Protein AF-A0A950L3G8-F1 (afdb_monomer_lite)

Sequence (115 aa):
MQKNKGGGKPFRSKLEPYFEVISSARRQRQTWVEISLELTNKYGVDCTAQGVHSFFKTKVKGRLPLGFEPTPISPAALTDAAPPASSIGEKYQRDIRTRKPKAQKPLFSDDQIIR

Radius of gyration: 26.28 Å; chains: 1; bounding box: 72×60×64 Å

pLDDT: mean 71.36, std 18.99, range [40.28, 96.75]

Foldseek 3Di:
DDDDPPPDDPDDDPCNVVLVVLVVCVVVVHQLQVSQVCCCPVPVDHDDSVRSVVVNVVVVVVPDPPPPPPPPPPVPPPDDDDDDDDDDDDDDPDDPPPDDDDDDDDPDDDDDDDD

Secondary structure (DSSP, 8-state):
-------PPPPPPTTGGGHHHHHHHHHTT--HHHH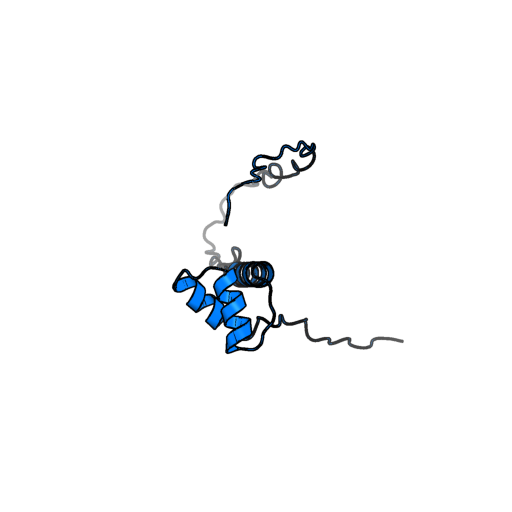HHHHHHHH-----HHHHHHHHHHHHHTTS--S-------TT--------------S-S---TT-----------------

Structure (mmCIF, N/CA/C/O backbone):
data_AF-A0A950L3G8-F1
#
_entry.id   AF-A0A950L3G8-F1
#
loop_
_atom_site.group_PDB
_atom_site.id
_atom_site.type_symbol
_atom_site.label_atom_id
_atom_site.label_alt_id
_atom_site.label_comp_id
_atom_site.label_asym_id
_atom_site.label_entity_id
_atom_site.label_seq_id
_atom_site.pdbx_PDB_ins_code
_atom_site.Cartn_x
_atom_site.Cartn_y
_atom_site.Cartn_z
_atom_site.occupancy
_atom_site.B_iso_or_equiv
_atom_site.auth_seq_id
_atom_site.auth_comp_id
_atom_site.auth_asym_id
_atom_site.auth_atom_id
_atom_site.pdbx_PDB_model_num
ATOM 1 N N . MET A 1 1 ? 30.763 -38.696 3.577 1.00 58.78 1 MET A N 1
ATOM 2 C CA . MET A 1 1 ? 30.394 -37.493 4.359 1.00 58.78 1 MET A CA 1
ATOM 3 C C . MET A 1 1 ? 29.941 -36.389 3.407 1.00 58.78 1 MET A C 1
ATOM 5 O O . MET A 1 1 ? 30.691 -36.091 2.493 1.00 58.78 1 MET A O 1
ATOM 9 N N . GLN A 1 2 ? 28.784 -35.766 3.700 1.00 61.25 2 GLN A N 1
ATOM 10 C CA . GLN A 1 2 ? 28.329 -34.428 3.248 1.00 61.25 2 GLN A CA 1
ATOM 11 C C . GLN A 1 2 ? 27.858 -34.328 1.767 1.00 61.25 2 GLN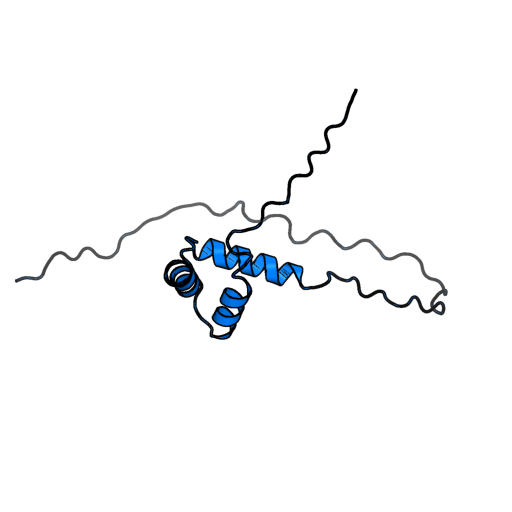 A C 1
ATOM 13 O O . GLN A 1 2 ? 28.443 -34.946 0.893 1.00 61.25 2 GLN A O 1
ATOM 18 N N . LYS A 1 3 ? 26.813 -33.576 1.373 1.00 61.72 3 LYS A N 1
ATOM 19 C CA . LYS A 1 3 ? 26.209 -32.334 1.902 1.00 61.72 3 LYS A CA 1
ATOM 20 C C . LYS A 1 3 ? 24.695 -32.304 1.602 1.00 61.72 3 LYS A C 1
ATOM 22 O O . LYS A 1 3 ? 24.300 -32.438 0.446 1.00 61.72 3 LYS A O 1
ATOM 27 N N . ASN A 1 4 ? 23.856 -32.051 2.607 1.00 62.53 4 ASN A N 1
ATOM 28 C CA . ASN A 1 4 ? 22.428 -31.783 2.406 1.00 62.53 4 ASN A CA 1
ATOM 29 C C . ASN A 1 4 ? 22.266 -30.390 1.775 1.00 62.53 4 ASN A C 1
ATOM 31 O O . ASN A 1 4 ? 22.636 -29.387 2.386 1.00 62.53 4 ASN A O 1
ATOM 35 N N . LYS A 1 5 ? 21.732 -30.314 0.549 1.00 61.31 5 LYS A N 1
ATOM 36 C CA . LYS A 1 5 ? 21.371 -29.044 -0.100 1.00 61.31 5 LYS A CA 1
ATOM 37 C C . LYS A 1 5 ? 20.166 -28.439 0.624 1.00 61.31 5 LYS A C 1
ATOM 39 O O . LYS A 1 5 ? 19.023 -28.752 0.306 1.00 61.31 5 LYS A O 1
ATOM 44 N N . GLY A 1 6 ? 20.425 -27.558 1.586 1.00 57.66 6 GLY A N 1
ATOM 45 C CA . GLY A 1 6 ? 19.421 -26.679 2.183 1.00 57.66 6 GLY A CA 1
ATOM 46 C C . GLY A 1 6 ? 18.943 -25.628 1.178 1.00 57.66 6 GLY A C 1
ATOM 47 O O . GLY A 1 6 ? 19.318 -24.466 1.264 1.00 57.66 6 GLY A O 1
ATOM 48 N N . GLY A 1 7 ? 18.141 -26.040 0.196 1.00 57.19 7 GLY A N 1
ATOM 49 C CA . GLY A 1 7 ? 17.468 -25.156 -0.757 1.00 57.19 7 GLY A CA 1
ATOM 50 C C . GLY A 1 7 ? 16.221 -24.522 -0.141 1.00 57.19 7 GLY A C 1
ATOM 51 O O . GLY A 1 7 ? 15.104 -24.808 -0.566 1.00 57.19 7 GLY A O 1
ATOM 52 N N . GLY A 1 8 ? 16.391 -23.702 0.896 1.00 69.69 8 GLY A N 1
ATOM 53 C CA . GLY A 1 8 ? 15.295 -22.914 1.458 1.00 69.69 8 GLY A CA 1
ATOM 54 C C . GLY A 1 8 ? 14.921 -21.780 0.507 1.00 69.69 8 GLY A C 1
ATOM 55 O O . GLY A 1 8 ? 15.792 -21.025 0.076 1.00 69.69 8 GLY A O 1
ATOM 56 N N . LYS A 1 9 ? 13.631 -21.639 0.166 1.00 66.75 9 LYS A N 1
ATOM 57 C CA . LYS A 1 9 ? 13.169 -20.439 -0.546 1.00 66.75 9 LYS A CA 1
ATOM 58 C C . LYS A 1 9 ? 13.430 -19.220 0.348 1.00 66.75 9 LYS A C 1
ATOM 60 O O . LYS A 1 9 ? 13.110 -19.288 1.537 1.00 66.75 9 LYS A O 1
ATOM 65 N N . PRO A 1 10 ? 13.984 -18.119 -0.188 1.00 68.69 10 PRO A N 1
ATOM 66 C CA . PRO A 1 10 ? 14.164 -16.909 0.597 1.00 68.69 10 PRO A CA 1
ATOM 67 C C . PRO A 1 10 ? 12.805 -16.435 1.117 1.00 68.69 10 PRO A C 1
ATOM 69 O O . PRO A 1 10 ? 11.798 -16.507 0.405 1.00 68.69 10 PRO A O 1
ATOM 72 N N . PHE A 1 11 ? 12.780 -15.968 2.364 1.00 70.06 11 PHE A N 1
ATOM 73 C CA . PHE A 1 11 ? 11.572 -15.443 2.987 1.00 70.06 11 PHE A CA 1
ATOM 74 C C . PHE A 1 11 ? 11.008 -14.297 2.136 1.00 70.06 11 PHE A C 1
ATOM 76 O O . PHE A 1 11 ? 11.673 -13.282 1.919 1.00 70.06 11 PHE A O 1
ATOM 83 N N . ARG A 1 12 ? 9.784 -14.471 1.632 1.00 80.69 12 ARG A N 1
ATOM 84 C CA . ARG A 1 12 ? 9.050 -13.428 0.908 1.00 80.69 12 ARG A CA 1
ATOM 85 C C . ARG A 1 12 ? 8.185 -12.668 1.905 1.00 80.69 12 ARG A C 1
ATOM 87 O O . ARG A 1 12 ? 7.501 -13.278 2.721 1.00 80.69 12 ARG A O 1
ATOM 94 N N . SER A 1 13 ? 8.209 -11.338 1.834 1.00 85.88 13 SER A N 1
ATOM 95 C CA . SER A 1 13 ? 7.330 -10.504 2.658 1.00 85.88 13 SER A CA 1
ATOM 96 C C . SER A 1 13 ? 5.863 -10.807 2.347 1.00 85.88 13 SER A C 1
ATOM 98 O O . SER A 1 13 ? 5.503 -10.989 1.186 1.00 85.88 13 SER A O 1
ATOM 100 N N . LYS A 1 14 ? 4.988 -10.762 3.358 1.00 89.12 14 LYS A N 1
ATOM 101 C CA . LYS A 1 14 ? 3.528 -10.837 3.157 1.00 89.12 14 LYS A CA 1
ATOM 102 C C . LYS A 1 14 ? 2.994 -9.699 2.271 1.00 89.12 14 LYS A C 1
ATOM 104 O O . LYS A 1 14 ? 1.937 -9.839 1.673 1.00 89.12 14 LYS A O 1
ATOM 109 N N . LEU A 1 15 ? 3.740 -8.593 2.170 1.00 90.69 15 LEU A N 1
ATOM 110 C CA . LEU A 1 15 ? 3.415 -7.428 1.337 1.00 90.69 15 LEU A CA 1
ATOM 111 C C . LEU A 1 15 ? 3.851 -7.579 -0.131 1.00 90.69 15 LEU A C 1
ATOM 113 O O . LEU A 1 15 ? 3.481 -6.754 -0.960 1.00 90.69 15 LEU A O 1
ATOM 117 N N . GLU A 1 16 ? 4.632 -8.616 -0.459 1.00 90.06 16 GLU A N 1
ATOM 118 C CA . GLU A 1 16 ? 5.143 -8.882 -1.810 1.00 90.06 16 GLU A CA 1
ATOM 119 C C . GLU A 1 16 ?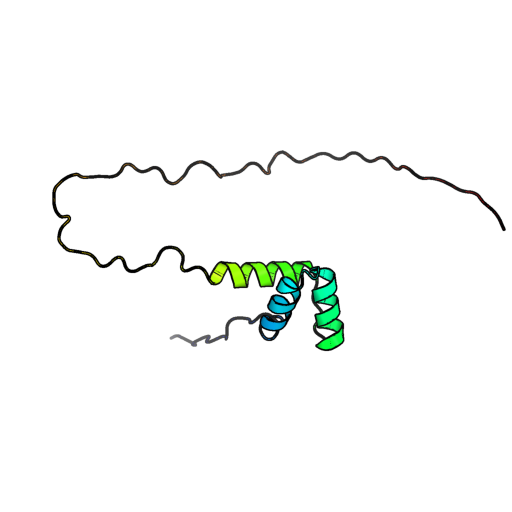 4.049 -8.885 -2.900 1.00 90.06 16 GLU A C 1
ATOM 121 O O . GLU A 1 16 ? 4.227 -8.159 -3.881 1.00 90.06 16 GLU A O 1
ATOM 126 N N . PRO A 1 17 ? 2.919 -9.613 -2.756 1.00 92.19 17 PRO A N 1
ATOM 127 C CA . PRO A 1 17 ? 1.876 -9.644 -3.786 1.00 92.19 17 PRO A CA 1
ATOM 128 C C . PRO A 1 17 ? 1.098 -8.324 -3.912 1.00 92.19 17 PRO A C 1
ATOM 130 O O . PRO A 1 17 ? 0.479 -8.080 -4.942 1.00 92.19 17 PRO A O 1
ATOM 133 N N . TYR A 1 18 ? 1.160 -7.448 -2.905 1.00 93.19 18 TYR A N 1
ATOM 134 C CA . TYR A 1 18 ? 0.399 -6.194 -2.852 1.00 93.19 18 TYR A CA 1
ATOM 135 C C . TYR A 1 18 ? 1.239 -4.966 -3.209 1.00 93.19 18 TYR A C 1
ATOM 137 O O . TYR A 1 18 ? 0.822 -3.831 -2.979 1.00 93.19 18 TYR A O 1
ATOM 145 N N . PHE A 1 19 ? 2.434 -5.161 -3.770 1.00 92.00 19 PHE A N 1
ATOM 146 C CA . PHE A 1 19 ? 3.323 -4.051 -4.097 1.00 92.00 19 PHE A CA 1
ATOM 147 C C . PHE A 1 19 ? 2.685 -3.047 -5.068 1.00 92.00 19 PHE A C 1
ATOM 149 O O . PHE A 1 19 ? 2.811 -1.841 -4.859 1.00 92.00 19 PHE A O 1
ATOM 156 N N . GLU A 1 20 ? 1.972 -3.522 -6.090 1.00 93.06 20 GLU A N 1
ATOM 157 C CA . GLU A 1 20 ? 1.322 -2.635 -7.063 1.00 93.06 20 GLU A CA 1
ATOM 158 C C . GLU A 1 20 ? 0.202 -1.805 -6.425 1.00 93.06 20 GLU A C 1
ATOM 160 O O . GLU A 1 20 ? 0.096 -0.615 -6.708 1.00 93.06 20 GLU A O 1
ATOM 165 N N . VAL A 1 21 ? -0.543 -2.383 -5.477 1.00 94.12 21 VAL A N 1
ATOM 166 C CA . VAL A 1 21 ? -1.568 -1.670 -4.695 1.00 94.12 21 VAL A CA 1
ATOM 167 C C . VAL A 1 21 ? -0.933 -0.554 -3.864 1.00 94.12 21 VAL A C 1
ATOM 169 O O . VAL A 1 21 ? -1.378 0.592 -3.891 1.00 94.12 21 VAL A O 1
ATOM 172 N N . ILE A 1 22 ? 0.164 -0.859 -3.165 1.00 93.62 22 ILE A N 1
ATOM 173 C CA . ILE A 1 22 ? 0.910 0.135 -2.380 1.00 93.62 22 ILE A CA 1
ATOM 174 C C . ILE A 1 22 ? 1.469 1.231 -3.304 1.00 93.62 22 ILE A C 1
ATOM 176 O O . ILE A 1 22 ? 1.451 2.413 -2.963 1.00 93.62 22 ILE A O 1
ATOM 180 N N . SER A 1 23 ? 1.954 0.858 -4.490 1.00 94.25 23 SER A N 1
ATOM 181 C CA . SER A 1 23 ? 2.485 1.782 -5.495 1.00 94.25 23 SER A CA 1
ATOM 182 C C . SER A 1 23 ? 1.410 2.732 -6.035 1.00 94.25 23 SER A C 1
ATOM 184 O O . SER A 1 23 ? 1.630 3.946 -6.056 1.00 94.25 23 SER A O 1
ATOM 186 N N . SER A 1 24 ? 0.230 2.224 -6.410 1.00 95.06 24 SER A N 1
ATOM 187 C CA . SER A 1 24 ? -0.889 3.054 -6.874 1.00 95.06 24 SER A CA 1
ATOM 188 C C . SER A 1 24 ? -1.393 3.991 -5.779 1.00 95.06 24 SER A C 1
ATOM 190 O O . SER A 1 24 ? -1.566 5.183 -6.032 1.00 95.06 24 SER A O 1
ATOM 192 N N . ALA A 1 25 ? -1.521 3.490 -4.551 1.00 94.06 25 ALA A N 1
ATOM 193 C CA . ALA A 1 25 ? -1.921 4.280 -3.392 1.00 94.06 25 ALA A CA 1
ATOM 194 C C . ALA A 1 25 ? -0.953 5.443 -3.117 1.00 94.06 25 ALA A C 1
ATOM 196 O O . ALA A 1 25 ? -1.341 6.584 -2.852 1.00 94.06 25 ALA A O 1
ATOM 197 N N . ARG A 1 26 ? 0.353 5.192 -3.275 1.00 94.31 26 ARG A N 1
ATOM 198 C CA . ARG A 1 26 ? 1.375 6.236 -3.150 1.00 94.31 26 ARG A CA 1
ATOM 199 C C . ARG A 1 26 ? 1.336 7.272 -4.260 1.00 94.31 26 ARG A C 1
ATOM 201 O O . ARG A 1 26 ? 1.593 8.441 -3.974 1.00 94.31 26 ARG A O 1
ATOM 208 N N . ARG A 1 27 ? 0.975 6.894 -5.489 1.00 93.50 27 ARG A N 1
ATOM 209 C CA . ARG A 1 27 ? 0.735 7.863 -6.577 1.00 93.50 27 ARG A CA 1
ATOM 210 C C . ARG A 1 27 ? -0.457 8.770 -6.272 1.00 93.50 27 ARG A C 1
ATOM 212 O O . ARG A 1 27 ? -0.399 9.956 -6.572 1.00 93.50 27 ARG A O 1
ATOM 219 N N . GLN A 1 28 ? -1.474 8.239 -5.597 1.00 95.06 28 GLN A N 1
ATOM 220 C CA . GLN A 1 28 ? -2.635 8.991 -5.104 1.00 95.06 28 GLN A CA 1
ATOM 221 C C . GLN A 1 28 ? -2.345 9.809 -3.831 1.00 95.06 28 GLN A C 1
ATOM 223 O O . GLN A 1 28 ? -3.249 10.420 -3.274 1.00 95.06 28 GLN A O 1
ATOM 228 N N . ARG A 1 29 ? -1.083 9.859 -3.379 1.00 93.75 29 ARG A N 1
ATOM 229 C CA . ARG A 1 29 ? -0.625 10.580 -2.178 1.00 93.75 29 ARG A CA 1
ATOM 230 C C . ARG A 1 29 ? -1.257 10.110 -0.860 1.00 93.75 29 ARG A C 1
ATOM 232 O O . ARG A 1 29 ? -1.149 10.830 0.130 1.00 93.75 29 ARG A O 1
ATOM 239 N N . GLN A 1 30 ? -1.807 8.895 -0.806 1.00 94.44 30 GLN A N 1
ATOM 240 C CA . GLN A 1 30 ? -2.283 8.313 0.451 1.00 94.44 30 GLN A CA 1
ATOM 241 C C . GLN A 1 30 ? -1.136 8.160 1.461 1.00 94.44 30 GLN A C 1
ATOM 243 O O . GLN A 1 30 ? 0.031 7.897 1.117 1.00 94.44 30 GLN A O 1
ATOM 248 N N . THR A 1 31 ? -1.466 8.342 2.735 1.00 96.75 31 THR A N 1
ATOM 249 C CA . THR A 1 31 ? -0.535 8.187 3.852 1.00 96.75 31 THR A CA 1
ATOM 250 C C . THR A 1 31 ? -0.235 6.711 4.116 1.00 96.75 31 THR A C 1
ATOM 252 O O . THR A 1 31 ? -1.003 5.817 3.774 1.00 96.75 31 THR A O 1
ATOM 255 N N . TRP A 1 32 ? 0.897 6.419 4.760 1.00 94.81 32 TRP A N 1
ATOM 256 C CA . TRP A 1 32 ? 1.259 5.033 5.088 1.00 94.81 32 TRP A CA 1
ATOM 257 C C . TRP A 1 32 ? 0.259 4.354 6.031 1.00 94.81 32 TRP A C 1
ATOM 259 O O . TRP A 1 32 ? 0.095 3.140 5.956 1.00 94.81 32 TRP A O 1
ATOM 269 N N . VAL A 1 33 ? -0.396 5.135 6.898 1.00 96.31 33 VAL A N 1
ATOM 270 C CA . VAL A 1 33 ? -1.436 4.653 7.817 1.00 96.31 33 VAL A CA 1
ATOM 271 C C . VAL A 1 33 ? -2.681 4.244 7.035 1.00 96.31 33 VAL A C 1
ATOM 273 O O . VAL A 1 33 ? -3.154 3.123 7.204 1.00 96.31 33 VAL A O 1
ATOM 276 N N . GLU A 1 34 ? -3.154 5.096 6.124 1.00 94.75 34 GLU A N 1
ATOM 277 C CA . GLU A 1 34 ? -4.286 4.772 5.246 1.00 94.75 34 GLU A CA 1
ATOM 278 C C . GLU A 1 34 ? -4.005 3.526 4.409 1.00 94.75 34 GLU A C 1
ATOM 280 O O . GLU A 1 34 ? -4.854 2.647 4.327 1.00 94.75 34 GLU A O 1
ATOM 285 N N . ILE A 1 35 ? -2.790 3.393 3.869 1.00 94.75 35 ILE A N 1
ATOM 286 C CA . ILE A 1 35 ? -2.401 2.213 3.089 1.00 94.75 35 ILE A CA 1
ATOM 287 C C . ILE A 1 35 ? -2.425 0.946 3.948 1.00 94.75 35 ILE A C 1
ATOM 289 O O . ILE A 1 35 ? -2.912 -0.085 3.492 1.00 94.75 35 ILE A O 1
ATOM 293 N N . SER A 1 36 ? -1.918 0.992 5.185 1.00 95.31 36 SER A N 1
ATOM 294 C CA . SER A 1 36 ? -1.995 -0.173 6.078 1.00 95.31 36 SER A CA 1
ATOM 295 C C . SER A 1 36 ? -3.436 -0.547 6.425 1.00 95.31 36 SER A C 1
ATOM 297 O O . SER A 1 36 ? -3.769 -1.726 6.404 1.00 95.31 36 SER A O 1
ATOM 299 N N . LEU A 1 37 ? -4.302 0.441 6.672 1.00 95.56 37 LEU A N 1
ATOM 300 C CA . LEU A 1 37 ? -5.722 0.199 6.934 1.00 95.56 37 LEU A CA 1
ATOM 301 C C . LEU A 1 37 ? -6.423 -0.378 5.703 1.00 95.56 37 LEU A C 1
ATOM 303 O O . LEU A 1 37 ? -7.208 -1.310 5.824 1.00 95.56 37 LEU A O 1
ATOM 307 N N . GLU A 1 38 ? -6.116 0.129 4.512 1.00 94.38 38 GLU A N 1
ATOM 308 C CA . GLU A 1 38 ? -6.646 -0.399 3.258 1.00 94.38 38 GLU A CA 1
ATOM 309 C C . GLU A 1 38 ? -6.202 -1.849 3.021 1.00 94.38 38 GLU A C 1
ATOM 311 O O . GLU A 1 38 ? -7.015 -2.679 2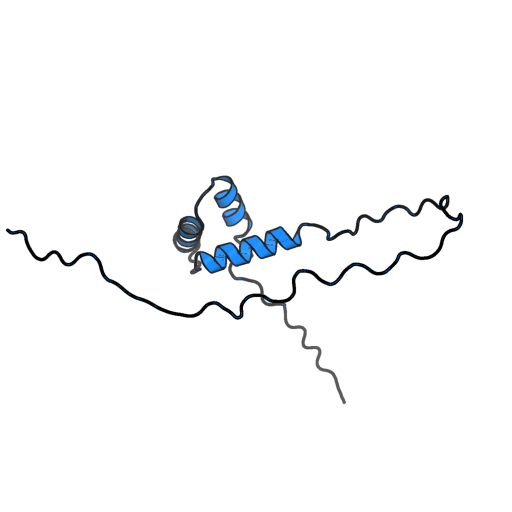.613 1.00 94.38 38 GLU A O 1
ATOM 316 N N . LEU A 1 39 ? -4.944 -2.177 3.328 1.00 94.25 39 LEU A N 1
ATOM 317 C CA . LEU A 1 39 ? -4.415 -3.538 3.237 1.00 94.25 39 LEU A CA 1
ATOM 318 C C . LEU A 1 39 ? -5.096 -4.497 4.219 1.00 94.25 39 LEU A C 1
ATOM 320 O O . LEU A 1 39 ? -5.475 -5.602 3.825 1.00 94.25 39 LEU A O 1
ATOM 324 N N . THR A 1 40 ? -5.308 -4.072 5.463 1.00 94.94 40 THR A N 1
ATOM 325 C CA . THR A 1 40 ? -6.054 -4.859 6.450 1.00 94.94 40 THR A CA 1
ATOM 326 C C . THR A 1 40 ? -7.515 -5.028 6.025 1.00 94.94 40 THR A C 1
ATOM 328 O O . THR A 1 40 ? -8.005 -6.151 5.969 1.00 94.94 40 THR A O 1
ATOM 331 N N . ASN A 1 41 ? -8.197 -3.948 5.639 1.00 94.00 41 ASN A N 1
ATOM 332 C CA . ASN A 1 41 ? -9.635 -3.968 5.356 1.00 94.00 41 ASN A CA 1
ATOM 333 C C . ASN A 1 41 ? -9.993 -4.698 4.055 1.00 94.00 41 ASN A C 1
ATOM 335 O O . ASN A 1 41 ? -10.992 -5.409 4.013 1.00 94.00 41 ASN A O 1
ATOM 339 N N . LYS A 1 42 ? -9.214 -4.512 2.979 1.00 93.88 42 LYS A N 1
ATOM 340 C CA . LYS A 1 42 ? -9.524 -5.100 1.662 1.00 93.88 42 LYS A CA 1
ATOM 341 C C . LYS A 1 42 ? -8.888 -6.468 1.444 1.00 93.88 42 LYS A C 1
ATOM 343 O O . LYS A 1 42 ? -9.456 -7.283 0.725 1.00 93.88 42 LYS A O 1
ATOM 348 N N . TYR A 1 43 ? -7.712 -6.707 2.024 1.00 91.81 43 TYR A N 1
ATOM 349 C CA . TYR A 1 43 ? -6.909 -7.900 1.740 1.00 91.81 43 TYR A CA 1
ATOM 350 C C . TYR A 1 43 ? -6.653 -8.770 2.978 1.00 91.81 43 TYR A C 1
ATOM 352 O O . TYR A 1 43 ? -6.058 -9.838 2.846 1.00 91.81 43 TYR A O 1
ATOM 360 N N . GLY A 1 44 ? -7.087 -8.345 4.172 1.00 93.56 44 GLY A N 1
ATOM 361 C CA . GLY A 1 44 ? -6.895 -9.098 5.415 1.00 93.56 44 GLY A CA 1
ATOM 362 C C . GLY A 1 44 ? -5.434 -9.177 5.861 1.00 93.56 44 GLY A C 1
ATOM 363 O O . GLY A 1 44 ? -5.037 -10.138 6.519 1.00 93.56 44 GLY A O 1
ATOM 364 N N . VAL A 1 45 ? -4.599 -8.218 5.449 1.00 91.50 45 VAL A N 1
ATOM 365 C CA . VAL A 1 45 ? -3.155 -8.248 5.713 1.00 91.50 45 VAL A CA 1
ATOM 366 C C . VAL A 1 45 ? -2.802 -7.284 6.828 1.00 91.50 45 VAL A C 1
ATOM 368 O O . VAL A 1 45 ? -2.621 -6.089 6.600 1.00 91.50 45 VAL A O 1
ATOM 371 N N . ASP A 1 46 ? -2.605 -7.835 8.021 1.00 91.44 46 ASP A N 1
ATOM 372 C CA . ASP A 1 46 ? -2.148 -7.056 9.164 1.00 91.44 46 ASP A CA 1
ATOM 373 C C . ASP A 1 46 ? -0.705 -6.603 8.975 1.00 91.44 46 ASP A C 1
ATOM 375 O O . ASP A 1 46 ? 0.250 -7.391 8.943 1.00 91.44 46 ASP A O 1
ATOM 379 N N . CYS A 1 47 ? -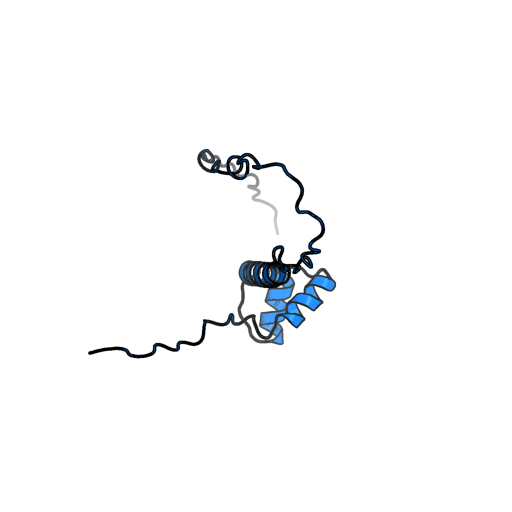0.544 -5.292 8.841 1.00 90.44 47 CYS A N 1
ATOM 380 C CA . CYS A 1 47 ? 0.748 -4.657 8.703 1.00 90.44 47 CYS A CA 1
ATOM 381 C C . CYS A 1 47 ? 0.753 -3.292 9.386 1.00 90.44 47 CYS A C 1
ATOM 383 O O . CYS A 1 47 ? -0.242 -2.577 9.430 1.00 90.44 47 CYS A O 1
ATOM 385 N N . THR A 1 48 ? 1.908 -2.913 9.927 1.00 94.62 48 THR A N 1
ATOM 386 C CA . THR A 1 48 ? 2.090 -1.574 10.487 1.00 94.62 48 THR A CA 1
ATOM 387 C C . THR A 1 48 ? 2.457 -0.593 9.378 1.00 94.62 48 THR A C 1
ATOM 389 O O . THR A 1 48 ? 3.160 -0.950 8.428 1.00 94.62 48 THR A O 1
ATOM 392 N N . ALA A 1 49 ? 2.080 0.678 9.533 1.00 92.56 49 ALA A N 1
ATOM 393 C CA . ALA A 1 49 ? 2.471 1.746 8.608 1.00 92.56 49 ALA A CA 1
ATOM 394 C C . ALA A 1 49 ? 4.000 1.810 8.386 1.00 92.56 49 ALA A C 1
ATOM 396 O O . ALA A 1 49 ? 4.473 2.012 7.266 1.00 92.56 49 ALA A O 1
ATOM 397 N N . GLN A 1 50 ? 4.793 1.566 9.439 1.00 94.69 50 GLN A N 1
ATOM 398 C CA . GLN A 1 50 ? 6.258 1.480 9.348 1.00 94.69 50 GLN A CA 1
ATOM 399 C C . GLN A 1 50 ? 6.737 0.270 8.535 1.00 94.69 50 GLN A C 1
ATOM 401 O O . GLN A 1 50 ? 7.712 0.381 7.785 1.00 94.69 50 GLN A O 1
ATOM 406 N N . GLY A 1 51 ? 6.050 -0.870 8.655 1.00 92.31 51 GLY A N 1
ATOM 407 C CA . GLY A 1 51 ? 6.313 -2.067 7.860 1.00 92.31 51 GLY A CA 1
ATOM 408 C C . GLY A 1 51 ? 6.071 -1.824 6.372 1.00 92.31 51 GLY A C 1
ATOM 409 O O . GLY A 1 51 ? 6.938 -2.132 5.554 1.00 92.31 51 GLY A O 1
ATOM 410 N N . VAL A 1 52 ? 4.949 -1.181 6.031 1.00 93.94 52 VAL A N 1
ATOM 411 C CA . VAL A 1 52 ? 4.617 -0.791 4.650 1.00 93.94 52 VAL A CA 1
ATOM 412 C C . VAL A 1 52 ? 5.664 0.171 4.088 1.00 93.94 52 VAL A C 1
ATOM 414 O O . VAL A 1 52 ? 6.213 -0.072 3.012 1.00 93.94 52 VAL A O 1
ATOM 417 N N . HIS A 1 53 ? 6.007 1.223 4.834 1.00 94.38 53 HIS A N 1
ATOM 418 C CA . HIS A 1 53 ? 7.010 2.202 4.416 1.00 94.38 53 HIS A CA 1
ATOM 419 C C . HIS A 1 53 ? 8.395 1.567 4.191 1.00 94.38 53 HIS A C 1
ATOM 421 O O . HIS A 1 53 ? 9.030 1.794 3.157 1.00 94.38 53 HIS A O 1
ATOM 427 N N . SER A 1 54 ? 8.862 0.735 5.127 1.00 92.12 54 SER A N 1
ATOM 428 C CA . SER A 1 54 ? 10.163 0.058 5.028 1.00 92.12 54 SER A CA 1
ATOM 429 C C . SER A 1 54 ? 10.219 -0.918 3.852 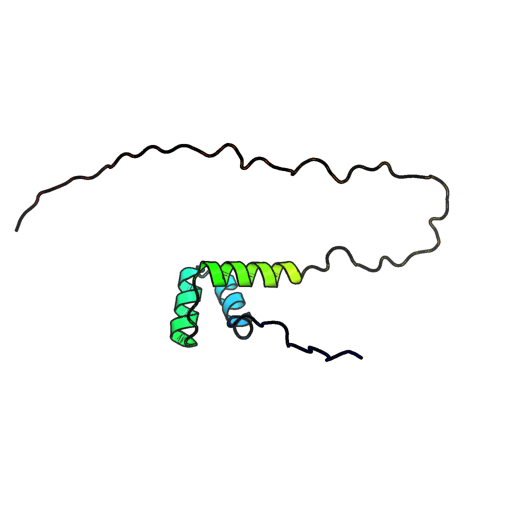1.00 92.12 54 SER A C 1
ATOM 431 O O . SER A 1 54 ? 11.223 -0.963 3.131 1.00 92.12 54 SER A O 1
ATOM 433 N N . PHE A 1 55 ? 9.131 -1.655 3.620 1.00 91.88 55 PHE A N 1
ATOM 434 C CA . PHE A 1 55 ? 8.993 -2.550 2.476 1.00 91.88 55 PHE A CA 1
ATOM 435 C C . PHE A 1 55 ? 9.038 -1.775 1.154 1.00 91.88 55 PHE A C 1
ATOM 437 O O . PHE A 1 55 ? 9.862 -2.081 0.288 1.00 91.88 55 PHE A O 1
ATOM 444 N N . PHE A 1 56 ? 8.224 -0.724 1.029 1.00 92.12 56 PHE A N 1
ATOM 445 C CA . PHE A 1 56 ? 8.160 0.106 -0.171 1.00 92.12 56 PHE A CA 1
ATOM 446 C C . PHE A 1 56 ? 9.520 0.729 -0.504 1.00 92.12 56 PHE A C 1
ATOM 448 O O . PHE A 1 56 ? 10.004 0.609 -1.628 1.00 92.12 56 PHE A O 1
ATOM 455 N N . LYS A 1 57 ? 10.195 1.318 0.492 1.00 90.25 57 LYS A N 1
ATOM 456 C CA . LYS A 1 57 ? 11.526 1.917 0.323 1.00 90.25 57 LYS A CA 1
ATOM 457 C C . LYS A 1 57 ? 12.555 0.905 -0.186 1.00 90.25 57 LYS A C 1
ATOM 459 O O . LYS A 1 57 ? 13.323 1.216 -1.092 1.00 90.25 57 LYS A O 1
ATOM 464 N N . THR A 1 58 ? 12.563 -0.303 0.378 1.00 86.62 58 THR A N 1
ATOM 465 C CA . THR A 1 58 ? 13.487 -1.375 -0.029 1.00 86.62 58 THR A CA 1
ATOM 466 C C . THR A 1 58 ? 13.236 -1.808 -1.472 1.00 86.62 58 THR A C 1
ATOM 468 O O . THR A 1 58 ? 14.178 -1.931 -2.254 1.00 86.62 58 THR A O 1
ATOM 471 N N . LYS A 1 59 ? 11.964 -1.975 -1.852 1.00 85.75 59 LYS A N 1
ATOM 472 C CA . LYS A 1 59 ? 11.568 -2.363 -3.211 1.00 85.75 59 LYS A CA 1
ATOM 473 C C . LYS A 1 59 ? 11.896 -1.302 -4.258 1.00 85.75 59 LYS A C 1
ATOM 475 O O . LYS A 1 59 ? 12.335 -1.656 -5.345 1.00 85.75 59 LYS A O 1
ATOM 480 N N . VAL A 1 60 ? 11.716 -0.021 -3.937 1.00 83.81 60 VAL A N 1
ATOM 481 C CA . VAL A 1 60 ? 12.046 1.082 -4.853 1.00 83.81 60 VAL A CA 1
ATOM 482 C C . VAL A 1 60 ? 13.559 1.250 -4.988 1.00 83.81 60 VAL A C 1
ATOM 484 O O . VAL A 1 60 ? 14.061 1.394 -6.099 1.00 83.81 60 VAL A O 1
ATOM 487 N N . LYS A 1 61 ? 14.308 1.161 -3.881 1.00 75.38 61 LYS A N 1
ATOM 488 C CA . LYS A 1 61 ? 15.772 1.301 -3.893 1.00 75.38 61 LYS A CA 1
ATOM 489 C C . LYS A 1 61 ? 16.468 0.214 -4.720 1.00 75.38 61 LYS A C 1
ATOM 491 O O . LYS A 1 61 ? 17.480 0.497 -5.347 1.00 75.38 61 LYS A O 1
ATOM 496 N N . GLY A 1 62 ? 15.921 -1.002 -4.752 1.00 63.56 62 GLY A N 1
ATOM 497 C CA . GLY A 1 62 ? 16.462 -2.107 -5.552 1.00 63.56 62 GLY A CA 1
ATOM 498 C C . GLY A 1 62 ? 16.220 -2.004 -7.063 1.00 63.56 62 GLY A C 1
ATOM 499 O O . GLY A 1 62 ? 16.700 -2.865 -7.791 1.00 63.56 62 GLY A O 1
ATOM 500 N N . ARG A 1 63 ? 15.469 -0.999 -7.544 1.00 61.34 63 ARG A N 1
ATOM 501 C CA . ARG A 1 63 ? 15.159 -0.819 -8.975 1.00 61.34 63 ARG A CA 1
ATOM 502 C C . ARG A 1 63 ? 16.099 0.142 -9.713 1.00 61.34 63 ARG A C 1
ATOM 504 O O . ARG A 1 63 ? 15.960 0.267 -10.923 1.00 61.34 63 ARG A O 1
ATOM 511 N N . LEU A 1 64 ? 17.042 0.802 -9.035 1.00 57.25 64 LEU A N 1
ATOM 512 C CA . LEU A 1 64 ? 18.129 1.497 -9.730 1.00 57.25 64 LEU A CA 1
ATOM 513 C C . LEU A 1 64 ? 19.276 0.501 -9.959 1.00 57.25 64 LEU A C 1
ATOM 515 O O . LEU A 1 64 ? 19.802 -0.012 -8.966 1.00 57.25 64 LEU A O 1
ATOM 519 N N . PRO A 1 65 ? 19.701 0.229 -11.209 1.00 59.59 65 PRO A N 1
ATOM 520 C CA . PRO A 1 65 ? 20.985 -0.415 -11.431 1.00 59.59 65 PRO A CA 1
ATOM 521 C C . PRO A 1 65 ? 22.054 0.510 -10.850 1.00 59.59 65 PRO A C 1
ATOM 523 O O . PRO A 1 65 ? 22.224 1.654 -11.268 1.00 59.59 65 PRO A O 1
ATOM 526 N N . LEU A 1 66 ? 22.726 0.040 -9.805 1.00 59.03 66 LEU A N 1
ATOM 527 C CA . LEU A 1 66 ? 23.772 0.777 -9.117 1.00 59.03 66 LEU A CA 1
ATOM 528 C C . LEU A 1 66 ? 25.018 0.803 -10.022 1.00 59.03 66 LEU A C 1
ATOM 530 O O . LEU A 1 66 ? 25.914 -0.014 -9.860 1.00 59.03 66 LEU A O 1
ATOM 534 N N . GLY A 1 67 ? 25.038 1.696 -11.016 1.00 59.94 67 GLY A N 1
ATOM 535 C CA . GLY A 1 67 ? 26.235 2.038 -11.792 1.00 59.94 67 GLY A CA 1
ATOM 536 C C . GLY A 1 67 ? 26.757 0.997 -12.790 1.00 59.94 67 GLY A C 1
ATOM 537 O O . GLY A 1 67 ? 27.913 1.100 -13.180 1.00 59.94 67 GLY A O 1
ATOM 538 N N . PHE A 1 68 ? 25.950 0.025 -13.224 1.00 58.72 68 PHE A N 1
ATOM 539 C CA . PHE A 1 68 ? 26.319 -0.901 -14.307 1.00 58.72 68 PHE A CA 1
ATOM 540 C C . PHE A 1 68 ? 25.523 -0.599 -15.577 1.00 58.72 68 PHE A C 1
ATOM 542 O O . PHE A 1 68 ? 24.703 -1.397 -16.022 1.00 58.72 68 PHE A O 1
ATOM 549 N N . GLU A 1 69 ? 25.783 0.562 -16.167 1.00 58.94 69 GLU A N 1
ATOM 550 C CA . GLU A 1 69 ? 25.734 0.644 -17.625 1.00 58.94 69 GLU A CA 1
ATOM 551 C C . GLU A 1 69 ? 27.006 -0.066 -18.119 1.00 58.94 69 GLU A C 1
ATOM 553 O O . GLU A 1 69 ? 28.092 0.298 -17.656 1.00 58.94 69 GLU A O 1
ATOM 558 N N . PRO A 1 70 ? 26.951 -1.091 -18.991 1.00 57.03 70 PRO A N 1
ATOM 559 C CA . PRO A 1 70 ? 28.148 -1.531 -19.688 1.00 57.03 70 PRO A CA 1
ATOM 560 C C . PRO A 1 70 ? 28.567 -0.375 -20.593 1.00 57.03 70 PRO A C 1
ATOM 562 O O . PRO A 1 70 ? 28.033 -0.202 -21.686 1.00 57.03 70 PRO A O 1
ATOM 565 N N . THR A 1 71 ? 29.495 0.457 -20.127 1.00 58.84 71 THR A N 1
ATOM 566 C CA . THR A 1 71 ? 30.188 1.390 -21.005 1.00 58.84 71 THR A CA 1
ATOM 567 C C . THR A 1 71 ? 30.806 0.553 -22.123 1.00 58.84 71 THR A C 1
ATOM 569 O O . THR A 1 71 ? 31.621 -0.329 -21.832 1.00 58.84 71 THR A O 1
ATOM 572 N N . PRO A 1 72 ? 30.417 0.748 -23.398 1.00 57.25 72 PRO A N 1
ATOM 573 C CA . PRO A 1 72 ? 31.134 0.108 -24.480 1.00 57.25 72 PRO A CA 1
ATOM 574 C C . PRO A 1 72 ? 32.563 0.633 -24.397 1.00 57.25 72 PRO A C 1
ATOM 576 O O . PRO A 1 72 ? 32.810 1.835 -24.508 1.00 57.25 72 PRO A O 1
ATOM 579 N N . ILE A 1 73 ? 33.495 -0.271 -24.116 1.00 60.41 73 ILE A N 1
ATOM 580 C CA . ILE A 1 73 ? 34.921 0.013 -24.103 1.00 60.41 73 ILE A CA 1
ATOM 581 C C . ILE A 1 73 ? 35.272 0.324 -25.559 1.00 60.41 73 ILE A C 1
ATOM 583 O O . ILE A 1 73 ? 35.521 -0.577 -26.354 1.00 60.41 73 ILE A O 1
ATOM 587 N N . SER A 1 74 ? 35.187 1.595 -25.946 1.00 52.28 74 SER A N 1
ATOM 588 C CA . SER A 1 74 ? 35.735 2.053 -27.215 1.00 52.28 74 SER A CA 1
ATOM 589 C C . SER A 1 74 ? 37.258 2.000 -27.070 1.00 52.28 74 SER A C 1
ATOM 591 O O . SER A 1 74 ? 37.791 2.675 -26.185 1.00 52.28 74 SER A O 1
ATOM 593 N N . PRO A 1 75 ? 37.983 1.203 -27.872 1.00 54.50 75 PRO A N 1
ATOM 594 C CA . PRO A 1 75 ? 39.418 0.958 -27.692 1.00 54.50 75 PRO A CA 1
ATOM 595 C C . PRO A 1 75 ? 40.324 2.169 -28.010 1.00 54.50 75 PRO A C 1
ATOM 597 O O . PRO A 1 75 ? 41.526 2.005 -28.186 1.00 54.50 75 PRO A O 1
ATOM 600 N N . ALA A 1 76 ? 39.791 3.392 -28.070 1.00 54.94 76 ALA A N 1
ATOM 601 C CA . ALA A 1 76 ? 40.527 4.588 -28.484 1.00 54.94 76 ALA A CA 1
ATOM 602 C C . ALA A 1 76 ? 41.229 5.362 -27.344 1.00 54.94 76 ALA A C 1
ATOM 604 O O . ALA A 1 76 ? 41.839 6.389 -27.615 1.00 54.94 76 ALA A O 1
ATOM 605 N N . ALA A 1 77 ? 41.163 4.914 -26.085 1.00 51.16 77 ALA A N 1
ATOM 606 C CA . ALA A 1 77 ? 41.667 5.680 -24.932 1.00 51.16 77 ALA A CA 1
ATOM 607 C C . ALA A 1 77 ? 42.892 5.057 -24.228 1.00 51.16 77 ALA A C 1
ATOM 609 O O . ALA A 1 77 ? 43.041 5.170 -23.014 1.00 51.16 77 ALA A O 1
ATOM 610 N N . LEU A 1 78 ? 43.781 4.401 -24.978 1.00 54.84 78 LEU A N 1
ATOM 611 C CA . LEU A 1 78 ? 45.119 4.035 -24.498 1.00 54.84 78 LEU A CA 1
ATOM 612 C C . LEU A 1 78 ? 46.124 5.133 -24.876 1.00 54.84 78 LEU A C 1
ATOM 614 O O . LEU A 1 78 ? 46.896 4.957 -25.810 1.00 54.84 78 LEU A O 1
ATOM 618 N N . THR A 1 79 ? 46.129 6.260 -24.157 1.00 49.50 79 THR A N 1
ATOM 619 C CA . THR A 1 79 ? 47.310 7.142 -24.100 1.00 49.50 79 THR A CA 1
ATOM 620 C C . THR A 1 79 ? 47.490 7.679 -22.676 1.00 49.50 79 THR A C 1
ATOM 622 O O . THR A 1 79 ? 46.720 8.522 -22.224 1.00 49.50 79 THR A O 1
ATOM 625 N N . ASP A 1 80 ? 48.477 7.111 -21.984 1.00 53.97 80 ASP A N 1
ATOM 626 C CA . ASP A 1 80 ? 49.258 7.628 -20.851 1.00 53.97 80 ASP A CA 1
ATOM 627 C C . ASP A 1 80 ? 48.633 8.644 -19.876 1.00 53.97 80 ASP A C 1
ATOM 629 O O . ASP A 1 80 ? 48.619 9.844 -20.131 1.00 53.97 80 ASP A O 1
ATOM 633 N N . ALA A 1 81 ? 48.267 8.158 -18.680 1.00 47.97 81 ALA A N 1
ATOM 634 C CA . ALA A 1 81 ? 48.694 8.719 -17.385 1.00 47.97 81 ALA A CA 1
ATOM 635 C C . ALA A 1 81 ? 48.126 7.882 -16.216 1.00 47.97 81 ALA A C 1
ATOM 637 O O . ALA A 1 81 ? 46.924 7.863 -15.957 1.00 47.97 81 ALA A O 1
ATOM 638 N N . ALA A 1 82 ? 49.001 7.195 -15.483 1.00 51.50 82 ALA A N 1
ATOM 639 C CA . ALA A 1 82 ? 48.703 6.545 -14.202 1.00 51.50 82 ALA A CA 1
ATOM 640 C C . ALA A 1 82 ? 48.849 7.537 -13.022 1.00 51.50 82 ALA A C 1
ATOM 642 O O . ALA A 1 82 ? 49.559 8.531 -13.173 1.00 51.50 82 ALA A O 1
ATOM 643 N N . PRO A 1 83 ? 48.394 7.219 -11.791 1.00 55.62 83 PRO A N 1
ATOM 644 C CA . PRO A 1 83 ? 47.156 6.561 -11.349 1.00 55.62 83 PRO A CA 1
ATOM 645 C C . PRO A 1 83 ? 46.262 7.514 -10.497 1.00 55.62 83 PRO A C 1
ATOM 647 O O . PRO A 1 83 ? 46.773 8.450 -9.878 1.00 55.62 83 PRO A O 1
ATOM 650 N N . PRO A 1 84 ? 44.932 7.295 -10.391 1.00 53.25 84 PRO A N 1
ATOM 651 C CA . PRO A 1 84 ? 44.057 8.154 -9.591 1.00 53.25 84 PRO A CA 1
ATOM 652 C C . PRO A 1 84 ? 44.244 7.911 -8.088 1.00 53.25 84 PRO A C 1
ATOM 654 O O . PRO A 1 84 ? 44.015 6.815 -7.574 1.00 53.25 84 PRO A O 1
ATOM 657 N N . ALA A 1 85 ? 44.634 8.973 -7.386 1.00 49.62 85 ALA A N 1
ATOM 658 C CA . ALA A 1 85 ? 44.722 9.021 -5.938 1.00 49.62 85 ALA A CA 1
ATOM 659 C C . ALA A 1 85 ? 43.395 8.618 -5.273 1.00 49.62 85 ALA A C 1
ATOM 661 O O . ALA A 1 85 ? 42.324 9.160 -5.552 1.00 49.62 85 ALA A O 1
ATOM 662 N N . SER A 1 86 ? 43.507 7.673 -4.346 1.00 55.09 86 SER A N 1
ATOM 663 C CA . SER A 1 86 ? 42.518 7.291 -3.347 1.00 55.09 86 SER A CA 1
ATOM 664 C C . SER A 1 86 ? 41.846 8.510 -2.696 1.00 55.09 86 SER A C 1
ATOM 666 O O . SER A 1 86 ? 42.495 9.265 -1.979 1.00 55.09 86 SER A O 1
ATOM 668 N N . SER A 1 87 ? 40.532 8.688 -2.878 1.00 53.03 87 SER A N 1
ATOM 669 C CA . SER A 1 87 ? 39.724 9.578 -2.023 1.00 53.03 87 SER A CA 1
ATOM 670 C C . SER A 1 87 ? 38.236 9.210 -2.036 1.00 53.03 87 SER A C 1
ATOM 672 O O . SER A 1 87 ? 37.354 10.019 -2.319 1.00 53.03 87 SER A O 1
ATOM 674 N N . ILE A 1 88 ? 37.923 7.952 -1.726 1.00 48.88 88 ILE A N 1
ATOM 675 C CA . ILE A 1 88 ? 36.557 7.562 -1.363 1.00 48.88 88 ILE A CA 1
ATOM 676 C C . ILE A 1 88 ? 36.629 6.857 -0.016 1.00 48.88 88 ILE A C 1
ATOM 678 O O . ILE A 1 88 ? 36.780 5.642 0.044 1.00 48.88 88 ILE A O 1
ATOM 682 N N . GLY A 1 89 ? 36.526 7.611 1.079 1.00 46.31 89 GLY A N 1
ATOM 683 C CA . GLY A 1 89 ? 36.299 6.966 2.369 1.00 46.31 89 GLY A CA 1
ATOM 684 C C . GLY A 1 89 ? 36.589 7.771 3.623 1.00 46.31 89 GLY A C 1
ATOM 685 O O . GLY A 1 89 ? 37.327 7.257 4.445 1.00 46.31 89 GLY A O 1
ATOM 686 N N . GLU A 1 90 ? 36.005 8.963 3.841 1.00 45.25 90 GLU A N 1
ATOM 687 C CA . GLU A 1 90 ? 36.177 9.598 5.168 1.00 45.25 90 GLU A CA 1
ATOM 688 C C . GLU A 1 90 ? 35.187 10.702 5.590 1.00 45.25 90 GLU A C 1
ATOM 690 O O . GLU A 1 90 ? 35.592 11.693 6.184 1.00 45.25 90 GLU A O 1
ATOM 695 N N . LYS A 1 91 ? 33.875 10.605 5.319 1.00 44.50 91 LYS A N 1
ATOM 696 C CA . LYS A 1 91 ? 32.966 11.678 5.807 1.00 44.50 91 LYS A CA 1
ATOM 697 C C . LYS A 1 91 ? 31.591 11.309 6.346 1.00 44.50 91 LYS A C 1
ATOM 699 O O . LYS A 1 91 ? 30.825 12.202 6.671 1.00 44.50 91 LYS A O 1
ATOM 704 N N . TYR A 1 92 ? 31.285 10.028 6.540 1.00 40.28 92 TYR A N 1
ATOM 705 C CA . TYR A 1 92 ? 30.038 9.640 7.220 1.00 40.28 92 TYR A CA 1
ATOM 706 C C . TYR A 1 92 ? 30.222 8.469 8.192 1.00 40.28 92 TYR A C 1
ATOM 708 O O . TYR A 1 92 ? 29.376 7.583 8.305 1.00 40.28 92 TYR A O 1
ATOM 716 N N . GLN A 1 93 ? 31.335 8.464 8.929 1.00 48.28 93 GLN A N 1
ATOM 717 C CA . GLN A 1 93 ? 31.426 7.693 10.163 1.00 48.28 93 GLN A CA 1
ATOM 718 C C . GLN A 1 93 ? 31.031 8.579 11.350 1.00 48.28 93 GLN A C 1
ATOM 720 O O . GLN A 1 93 ? 31.763 9.479 11.726 1.00 48.28 93 GLN A O 1
ATOM 725 N N . ARG A 1 94 ? 29.906 8.204 11.969 1.00 47.88 94 ARG A N 1
ATOM 726 C CA . ARG A 1 94 ? 29.614 8.312 13.408 1.00 47.88 94 ARG A CA 1
ATOM 727 C C . ARG A 1 94 ? 29.523 9.718 14.016 1.00 47.88 94 ARG A C 1
ATOM 729 O O . ARG A 1 94 ? 30.482 10.190 14.597 1.00 47.88 94 ARG A O 1
ATOM 736 N N . ASP A 1 95 ? 28.293 10.217 14.125 1.00 49.69 95 ASP A N 1
ATOM 737 C CA . ASP A 1 95 ? 27.886 11.065 15.254 1.00 49.69 95 ASP A CA 1
ATOM 738 C C . ASP A 1 95 ? 26.440 10.754 15.673 1.00 49.69 95 ASP A C 1
ATOM 740 O O . ASP A 1 95 ? 25.479 11.428 15.318 1.00 49.69 95 ASP A O 1
ATOM 744 N N . ILE A 1 96 ? 26.272 9.661 16.425 1.00 53.66 96 ILE A N 1
ATOM 745 C CA . ILE A 1 96 ? 25.017 9.340 17.141 1.00 53.66 96 ILE A CA 1
ATOM 746 C C . ILE A 1 96 ? 25.245 9.186 18.653 1.00 53.66 96 ILE A C 1
ATOM 748 O O . ILE A 1 96 ? 24.344 8.787 19.387 1.00 53.66 96 ILE A O 1
ATOM 752 N N . ARG A 1 97 ? 26.449 9.506 19.147 1.00 51.78 97 ARG A N 1
ATOM 753 C CA . ARG A 1 97 ? 26.866 9.241 20.533 1.00 51.78 97 ARG A CA 1
ATOM 754 C C . ARG A 1 97 ? 26.597 10.370 21.535 1.00 51.78 97 ARG A C 1
ATOM 756 O O . ARG A 1 97 ? 26.988 10.226 22.686 1.00 51.78 97 ARG A O 1
ATOM 763 N N . THR A 1 98 ? 25.884 11.435 21.166 1.00 57.31 98 THR A N 1
ATOM 764 C CA . THR A 1 98 ? 25.658 12.588 22.068 1.00 57.31 98 THR A CA 1
ATOM 765 C C . THR A 1 98 ? 24.196 12.942 22.348 1.00 57.31 98 THR A C 1
ATOM 767 O O . THR A 1 98 ? 23.930 13.981 22.941 1.00 57.31 98 THR A O 1
ATOM 770 N N . ARG A 1 99 ? 23.209 12.092 22.028 1.00 52.41 99 ARG A N 1
ATOM 771 C CA . ARG A 1 99 ? 21.806 12.373 22.408 1.00 52.41 99 ARG A CA 1
ATOM 772 C C . ARG A 1 99 ? 21.363 11.646 23.679 1.00 52.41 99 ARG A C 1
ATOM 774 O O . ARG A 1 99 ? 20.594 10.692 23.632 1.00 52.41 99 ARG A O 1
ATOM 781 N N . LYS A 1 100 ? 21.801 12.163 24.827 1.00 50.94 100 LYS A N 1
ATOM 782 C CA . LYS A 1 100 ? 21.035 12.213 26.090 1.00 50.94 100 LYS A CA 1
ATOM 783 C C . LYS A 1 100 ? 21.399 13.540 26.784 1.00 50.94 100 LYS A C 1
ATOM 785 O O . LYS A 1 100 ? 22.559 13.915 26.654 1.00 50.94 100 LYS A O 1
ATOM 790 N N . PRO A 1 101 ? 20.495 14.224 27.521 1.00 51.75 101 PRO A N 1
ATOM 791 C CA . PRO A 1 101 ? 19.361 13.648 28.251 1.00 51.75 101 PRO A CA 1
ATOM 792 C C . PRO A 1 101 ? 18.019 14.433 28.211 1.00 51.75 101 PRO A C 1
ATOM 794 O O . PRO A 1 101 ? 17.952 15.628 27.972 1.00 51.75 101 PRO A O 1
ATOM 797 N N . LYS A 1 102 ? 16.941 13.685 28.481 1.00 49.75 102 LYS A N 1
ATOM 798 C CA . LYS A 1 102 ? 15.807 13.945 29.398 1.00 49.75 102 LYS A CA 1
ATOM 799 C C . LYS A 1 102 ? 15.563 15.391 29.898 1.00 49.75 102 LYS A C 1
ATOM 801 O O . LYS A 1 102 ? 16.383 15.900 30.648 1.00 49.75 102 LYS A O 1
ATOM 806 N N . ALA A 1 103 ? 14.352 15.921 29.677 1.00 51.94 103 ALA A N 1
ATOM 807 C CA . ALA A 1 103 ? 13.538 16.582 30.713 1.00 51.94 103 ALA A CA 1
ATOM 808 C C . ALA A 1 103 ? 12.079 16.801 30.261 1.00 51.94 103 ALA A C 1
ATOM 810 O O . ALA A 1 103 ? 11.802 17.370 29.210 1.00 51.94 103 ALA A O 1
ATOM 811 N N . GLN A 1 104 ? 11.178 16.320 31.115 1.00 55.50 104 GLN A N 1
ATOM 812 C CA . GLN A 1 104 ? 9.744 16.585 31.232 1.00 55.50 104 GLN A CA 1
ATOM 813 C C . GLN A 1 104 ? 9.404 18.090 31.236 1.00 55.50 104 GLN A C 1
ATOM 815 O O . GLN A 1 104 ? 10.167 18.867 31.807 1.00 55.50 104 GLN A O 1
ATOM 820 N N . LYS A 1 105 ? 8.179 18.458 30.831 1.00 59.84 105 LYS A N 1
ATOM 821 C CA . LYS A 1 105 ? 7.167 18.993 31.770 1.00 59.84 105 LYS A CA 1
ATOM 822 C C . LYS A 1 105 ? 5.755 19.017 31.152 1.00 59.84 105 LYS A C 1
ATOM 824 O O . LYS A 1 105 ? 5.636 19.166 29.938 1.00 59.84 105 LYS A O 1
ATOM 829 N N . PRO A 1 106 ? 4.714 18.811 31.978 1.00 62.75 106 PRO A N 1
ATOM 830 C CA . PRO A 1 106 ? 3.325 18.669 31.560 1.00 62.75 106 PRO A CA 1
ATOM 831 C C . PRO A 1 106 ? 2.671 20.044 31.407 1.00 62.75 106 PRO A C 1
ATOM 833 O O . PRO A 1 106 ? 2.922 20.939 32.212 1.00 62.75 106 PRO A O 1
ATOM 836 N N . LEU A 1 107 ? 1.807 20.201 30.410 1.00 57.16 107 LEU A N 1
ATOM 837 C CA . LEU A 1 107 ? 0.942 21.368 30.306 1.00 57.16 107 LEU A CA 1
ATOM 838 C C . LEU A 1 107 ? -0.423 20.885 29.830 1.00 57.16 107 LEU A C 1
ATOM 840 O O . LEU A 1 107 ? -0.591 20.605 28.650 1.00 57.16 107 LEU A O 1
ATOM 844 N N . PHE A 1 108 ? -1.292 20.642 30.802 1.00 50.62 108 PHE A N 1
ATOM 845 C CA . PHE A 1 108 ? -2.746 20.818 30.807 1.00 50.62 108 PHE A CA 1
ATOM 846 C C . PHE A 1 108 ? -3.320 19.871 31.860 1.00 50.62 108 PHE A C 1
ATOM 848 O O . PHE A 1 108 ? -3.744 18.751 31.584 1.00 50.62 108 PHE A O 1
ATOM 855 N N . SER A 1 109 ? -3.248 20.336 33.106 1.00 56.31 109 SER A N 1
ATOM 856 C CA . SER A 1 109 ? -4.372 20.163 34.013 1.00 56.31 109 SER A CA 1
ATOM 857 C C . SER A 1 109 ? -5.441 21.142 33.547 1.00 56.31 109 SER A C 1
ATOM 859 O O . SER A 1 109 ? -5.113 22.310 33.386 1.00 56.31 109 SER A O 1
ATOM 861 N N . ASP A 1 110 ? -6.665 20.671 33.354 1.00 52.31 110 ASP A N 1
ATOM 862 C CA . ASP A 1 110 ? -7.870 21.471 33.572 1.00 52.31 110 ASP A CA 1
ATOM 863 C C . ASP A 1 110 ? -8.980 20.500 33.990 1.00 52.31 110 ASP A C 1
ATOM 865 O O . ASP A 1 110 ? -9.643 19.853 33.179 1.00 52.31 110 ASP A O 1
ATOM 869 N N . ASP A 1 111 ? -9.092 20.348 35.310 1.00 60.78 111 ASP A N 1
ATOM 870 C CA . ASP A 1 111 ? -10.366 20.095 35.971 1.00 60.78 111 ASP A CA 1
ATOM 871 C C . ASP A 1 111 ? -11.344 21.235 35.636 1.00 60.78 111 ASP A C 1
ATOM 873 O O . ASP A 1 111 ? -10.926 22.385 35.514 1.00 60.78 111 ASP A O 1
ATOM 877 N N . GLN A 1 112 ? -12.647 20.917 35.658 1.00 58.44 112 GLN A N 1
ATOM 878 C CA . GLN A 1 112 ? -13.813 21.808 35.481 1.00 58.44 112 GLN A CA 1
ATOM 879 C C . GLN A 1 112 ? -14.139 22.066 33.989 1.00 58.44 112 GLN A C 1
ATOM 881 O O . GLN A 1 112 ? -13.328 22.585 33.241 1.00 58.44 112 GLN A O 1
ATOM 886 N N . ILE A 1 113 ? -15.329 21.754 33.458 1.00 47.53 113 ILE A N 1
ATOM 887 C CA . ILE A 1 113 ? -16.611 22.384 33.810 1.00 47.53 113 ILE A CA 1
ATOM 888 C C . ILE A 1 113 ? -17.809 21.489 33.369 1.00 47.53 113 ILE A C 1
ATOM 890 O O . ILE A 1 113 ? -18.010 21.246 32.184 1.00 47.53 113 ILE A O 1
ATOM 894 N N . ILE A 1 114 ? -18.590 21.035 34.361 1.00 53.19 114 ILE A N 1
ATOM 895 C CA . ILE A 1 114 ? -20.070 21.067 34.513 1.00 53.19 114 ILE A CA 1
ATOM 896 C C . ILE A 1 114 ? -21.002 20.647 33.335 1.00 53.19 114 ILE A C 1
ATOM 898 O O . ILE A 1 114 ? -21.222 21.431 32.414 1.00 53.19 114 ILE A O 1
ATOM 902 N N . ARG A 1 115 ? -21.730 19.522 33.478 1.00 48.41 115 ARG A N 1
ATOM 903 C CA . ARG A 1 115 ? -23.184 19.431 33.812 1.00 48.41 115 ARG A CA 1
ATOM 904 C C . ARG A 1 115 ? -23.700 17.996 33.752 1.00 48.41 115 ARG A C 1
ATOM 906 O O . ARG A 1 115 ? -23.574 17.368 32.682 1.00 48.41 115 ARG A O 1
#